Protein AF-A0A953RNF0-F1 (afdb_monomer)

Solvent-accessible surface area (backbone atoms only — not comparable to full-atom values): 3645 Å² total; per-residue (Å²): 136,85,76,56,66,64,60,54,50,33,48,52,49,24,53,51,32,45,50,54,30,55,56,42,66,73,36,70,64,34,76,77,32,64,70,62,35,50,49,40,50,50,56,26,52,50,33,43,49,58,32,52,55,49,45,74,72,33,67,62,50,48,64,75,73,109

Radius of gyration: 14.72 Å; Cα contacts (8 Å, |Δi|>4): 44; chains: 1; bounding box: 32×15×44 Å

Sequence (66 aa):
MTSCRECENLNRVFESKLTEYLAARSAVLYRINTQFAARRQVDMERAKNDMEEHMSTCSFAIQLRA

Mean predicted aligned error: 4.58 Å

pLDDT: mean 90.88, std 11.68, range [47.25, 98.5]

Secondary structure (DSSP, 8-state):
----HHHHHHHHHHHHHHHHHHHHHHSHHHHH-HHHHHHHHHHHHHHHHHHHHHHHH-HHHHHHH-

Nearest PDB structures (foldseek):
  5qsu-assembly3_B  TM=7.495E-01  e=2.871E+00  Homo sapiens

Foldseek 3Di:
DDDDVVLVVLVVQLVVLVVVLVVLVPDPCLVVPVVSNVVSVVSNVVSVVSNVVCLVPDPRSVVVVD

Structure (mmCIF, N/CA/C/O backbone):
data_AF-A0A953RNF0-F1
#
_entry.id   AF-A0A953RNF0-F1
#
loop_
_atom_site.group_PDB
_atom_site.id
_atom_site.type_symbol
_atom_site.label_atom_id
_atom_site.label_alt_id
_atom_site.label_comp_id
_atom_site.label_asym_id
_atom_site.label_entity_id
_atom_site.label_seq_id
_atom_site.pdbx_PDB_ins_code
_atom_site.Cartn_x
_atom_site.Cartn_y
_atom_site.Cartn_z
_atom_site.occupancy
_atom_site.B_iso_or_equiv
_atom_site.auth_seq_id
_atom_site.auth_comp_id
_atom_site.auth_asym_id
_atom_site.auth_atom_id
_atom_site.pdbx_PDB_model_num
ATOM 1 N N . MET A 1 1 ? 9.432 6.672 -26.163 1.00 47.25 1 MET A N 1
ATOM 2 C CA . MET A 1 1 ? 9.903 5.788 -25.078 1.00 47.25 1 MET A CA 1
ATOM 3 C C . MET A 1 1 ? 8.684 5.317 -24.316 1.00 47.25 1 MET A C 1
ATOM 5 O O . MET A 1 1 ? 8.001 6.140 -23.726 1.00 47.25 1 MET A O 1
ATOM 9 N N . THR A 1 2 ? 8.330 4.045 -24.450 1.00 59.12 2 THR A N 1
ATOM 10 C CA . THR A 1 2 ? 7.150 3.461 -23.801 1.00 59.12 2 THR A CA 1
ATOM 11 C C . THR A 1 2 ? 7.469 3.133 -22.349 1.00 59.12 2 THR A C 1
ATOM 13 O O . THR A 1 2 ? 8.479 2.486 -22.079 1.00 59.12 2 THR A O 1
ATOM 16 N N . SER A 1 3 ? 6.608 3.581 -21.442 1.00 75.94 3 SER A N 1
ATOM 17 C CA . SER A 1 3 ? 6.644 3.250 -20.023 1.00 75.94 3 SER A CA 1
ATOM 18 C C . SER A 1 3 ? 6.455 1.754 -19.771 1.00 75.94 3 SER A C 1
ATOM 20 O O . SER A 1 3 ? 5.806 1.045 -20.547 1.00 75.94 3 SER A O 1
ATOM 22 N N . CYS A 1 4 ? 7.033 1.257 -18.675 1.00 91.94 4 CYS A N 1
ATOM 23 C CA . CYS A 1 4 ? 6.755 -0.095 -18.204 1.00 91.94 4 CYS A CA 1
ATOM 24 C C . CYS A 1 4 ? 5.327 -0.154 -17.639 1.00 91.94 4 CYS A C 1
ATOM 26 O O . CYS A 1 4 ? 5.036 0.452 -16.608 1.00 91.94 4 CYS A O 1
ATOM 28 N N . ARG A 1 5 ? 4.436 -0.908 -18.295 1.00 91.94 5 ARG A N 1
ATOM 29 C CA . ARG A 1 5 ? 3.042 -1.089 -17.844 1.00 91.94 5 ARG A CA 1
ATOM 30 C C . ARG A 1 5 ? 2.940 -1.760 -16.477 1.00 91.94 5 ARG A C 1
ATOM 32 O O . ARG A 1 5 ? 1.993 -1.511 -15.741 1.00 91.94 5 ARG A O 1
ATOM 39 N N . GLU A 1 6 ? 3.898 -2.616 -16.142 1.00 93.06 6 GLU A N 1
ATOM 40 C CA . GLU A 1 6 ? 3.937 -3.279 -14.842 1.00 93.06 6 GLU A CA 1
ATOM 41 C C . GLU A 1 6 ? 4.301 -2.291 -13.727 1.00 93.06 6 GLU A C 1
ATOM 43 O O . GLU A 1 6 ? 3.603 -2.268 -12.718 1.00 93.06 6 GLU A O 1
ATOM 48 N N . CYS A 1 7 ? 5.255 -1.373 -13.957 1.00 91.88 7 CYS A N 1
ATOM 49 C CA . CYS A 1 7 ? 5.498 -0.243 -13.050 1.00 91.88 7 CYS A CA 1
ATOM 50 C C . CYS A 1 7 ? 4.222 0.573 -12.810 1.00 91.88 7 CYS A C 1
ATOM 52 O O . CYS A 1 7 ? 3.898 0.883 -11.669 1.00 91.88 7 CYS A O 1
ATOM 54 N N . GLU A 1 8 ? 3.492 0.926 -13.874 1.00 92.56 8 GLU A N 1
ATOM 55 C CA . GLU A 1 8 ? 2.254 1.708 -13.752 1.00 92.56 8 GLU A CA 1
ATOM 56 C C . GLU A 1 8 ? 1.185 0.965 -12.945 1.00 92.56 8 GLU A C 1
ATOM 58 O O . GLU A 1 8 ? 0.532 1.557 -12.084 1.00 92.56 8 GLU A O 1
ATOM 63 N N . ASN A 1 9 ? 1.013 -0.333 -13.200 1.00 96.19 9 ASN A N 1
ATOM 64 C CA . ASN A 1 9 ? 0.046 -1.153 -12.482 1.00 96.19 9 ASN A CA 1
ATOM 65 C C . ASN A 1 9 ? 0.421 -1.313 -11.005 1.00 96.19 9 ASN A C 1
ATOM 67 O O . 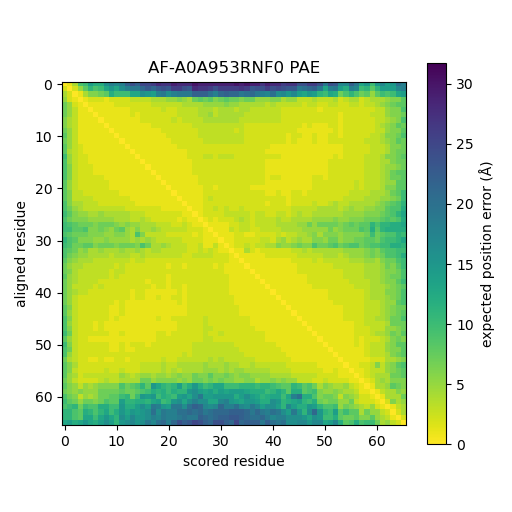ASN A 1 9 ? -0.434 -1.102 -10.148 1.00 96.19 9 ASN A O 1
ATOM 71 N N . LEU A 1 10 ? 1.679 -1.638 -10.697 1.00 96.12 10 LEU A N 1
ATOM 72 C CA . LEU A 1 10 ? 2.150 -1.795 -9.320 1.00 96.12 10 LEU A CA 1
ATOM 73 C C . LEU A 1 10 ? 2.065 -0.480 -8.545 1.00 96.12 10 LEU A C 1
ATOM 75 O O . LEU A 1 10 ? 1.589 -0.478 -7.412 1.00 96.12 10 LEU A O 1
ATOM 79 N N . ASN A 1 11 ? 2.407 0.646 -9.178 1.00 95.06 11 ASN A N 1
ATOM 80 C CA . ASN A 1 11 ? 2.251 1.960 -8.560 1.00 95.06 11 ASN A CA 1
ATOM 81 C C . ASN A 1 11 ? 0.779 2.269 -8.248 1.00 95.06 11 ASN A C 1
ATOM 83 O O . ASN A 1 11 ? 0.459 2.669 -7.133 1.00 95.06 11 ASN A O 1
ATOM 87 N N . ARG A 1 12 ? -0.148 2.000 -9.180 1.00 97.31 12 ARG A N 1
ATOM 88 C CA . ARG A 1 12 ? -1.595 2.170 -8.937 1.00 97.31 12 ARG A CA 1
ATOM 89 C C . ARG A 1 12 ? -2.109 1.281 -7.804 1.00 97.31 12 ARG A C 1
ATOM 91 O O . ARG A 1 12 ? -2.931 1.723 -7.001 1.00 97.31 12 ARG A O 1
ATOM 98 N N . VAL A 1 13 ? -1.651 0.029 -7.737 1.00 98.19 13 VAL A N 1
ATOM 99 C CA . VAL A 1 13 ? -2.016 -0.899 -6.654 1.00 98.19 13 VAL A CA 1
ATOM 100 C C . VAL A 1 13 ? -1.501 -0.374 -5.315 1.00 98.19 13 VAL A C 1
ATOM 102 O O . VAL A 1 13 ? -2.271 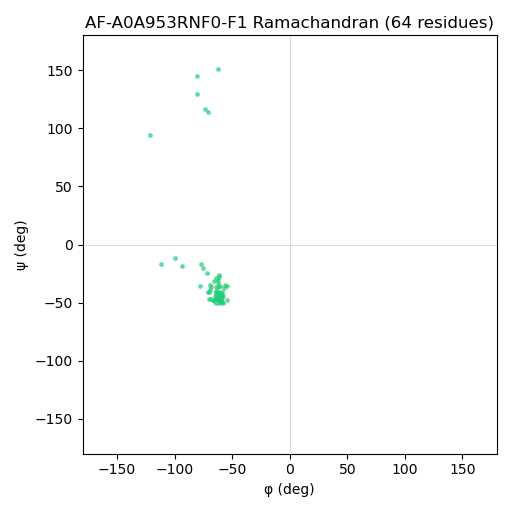-0.311 -4.355 1.00 98.19 13 VAL A O 1
ATOM 105 N N . PHE A 1 14 ? -0.243 0.063 -5.256 1.00 98.00 14 PHE A N 1
ATOM 106 C CA . PHE A 1 14 ? 0.338 0.656 -4.057 1.00 98.00 14 PHE A CA 1
ATOM 107 C C . PHE A 1 14 ? -0.410 1.923 -3.618 1.00 98.00 14 PHE A C 1
ATOM 109 O O . PHE A 1 14 ? -0.824 2.008 -2.464 1.00 98.00 14 PHE A O 1
ATOM 116 N N . GLU A 1 15 ? -0.675 2.866 -4.524 1.00 98.12 15 GLU A N 1
ATOM 117 C CA . GLU A 1 15 ? -1.430 4.095 -4.233 1.00 98.12 15 GLU A CA 1
ATOM 118 C C . GLU A 1 15 ? -2.840 3.801 -3.700 1.00 98.12 15 GLU A C 1
ATOM 120 O O . GLU A 1 15 ? -3.299 4.424 -2.733 1.00 98.12 15 GLU A O 1
ATOM 125 N N . SER A 1 16 ? -3.520 2.809 -4.283 1.00 98.38 16 SER A N 1
ATOM 126 C CA . SER A 1 16 ? -4.828 2.350 -3.813 1.00 98.38 16 SER A CA 1
ATOM 127 C C . SER A 1 16 ? -4.746 1.802 -2.384 1.00 98.38 16 SER A C 1
ATOM 129 O O . SER A 1 16 ? -5.521 2.223 -1.519 1.00 98.38 16 SER A O 1
ATOM 131 N N . LYS A 1 17 ? -3.773 0.929 -2.093 1.00 98.31 17 LYS A N 1
ATOM 132 C CA . LYS A 1 17 ? -3.591 0.350 -0.752 1.00 98.31 17 LYS A CA 1
ATOM 133 C C . LYS A 1 17 ? -3.114 1.353 0.285 1.00 98.31 17 LYS A C 1
ATOM 135 O O . LYS A 1 17 ? -3.583 1.307 1.422 1.00 98.31 17 LYS A O 1
ATOM 140 N N . LEU A 1 18 ? -2.274 2.306 -0.100 1.00 98.31 18 LEU A N 1
ATOM 141 C CA . LEU A 1 18 ? -1.881 3.421 0.750 1.00 98.31 18 LEU A CA 1
ATOM 142 C C . LEU A 1 18 ? -3.095 4.276 1.128 1.00 98.31 18 LEU A C 1
ATOM 144 O O . LEU A 1 18 ? -3.278 4.597 2.302 1.00 98.31 18 LEU A O 1
ATOM 148 N N . THR A 1 19 ? -3.958 4.591 0.162 1.00 98.12 19 THR A N 1
ATOM 149 C CA . THR A 1 19 ? -5.191 5.353 0.407 1.00 98.12 19 THR A CA 1
ATOM 150 C C . THR A 1 19 ? -6.123 4.613 1.368 1.00 98.12 19 THR A C 1
ATOM 152 O O . THR A 1 19 ? -6.577 5.195 2.356 1.00 98.12 19 THR A O 1
ATOM 155 N N . GLU A 1 20 ? -6.359 3.315 1.140 1.00 97.19 20 GLU A N 1
ATOM 156 C CA . GLU A 1 20 ? -7.149 2.469 2.047 1.00 97.19 20 GLU A CA 1
ATOM 157 C C . GLU A 1 20 ? -6.555 2.434 3.465 1.00 97.19 20 GLU A C 1
ATOM 159 O O . GLU A 1 20 ? -7.285 2.559 4.452 1.00 97.19 20 GLU A O 1
ATOM 164 N N . TYR A 1 21 ? -5.233 2.280 3.581 1.00 97.69 21 TYR A N 1
ATOM 165 C CA . TYR A 1 21 ? -4.525 2.257 4.857 1.00 97.69 21 TYR A CA 1
ATOM 166 C C . TYR A 1 21 ? -4.645 3.590 5.606 1.00 97.69 21 TYR A C 1
ATOM 168 O O . TYR A 1 2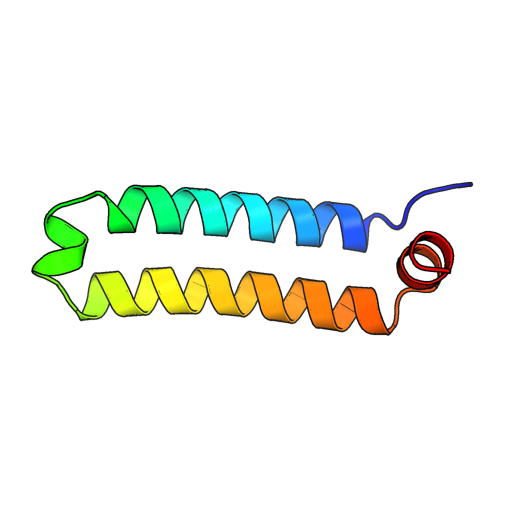1 ? -4.958 3.596 6.797 1.00 97.69 21 TYR A O 1
ATOM 176 N N . LEU A 1 22 ? -4.441 4.722 4.928 1.00 97.19 22 LEU A N 1
ATOM 177 C CA . LEU A 1 22 ? -4.548 6.052 5.532 1.00 97.19 22 LEU A CA 1
ATOM 178 C C . LEU A 1 22 ? -5.975 6.338 6.012 1.00 97.19 22 LEU A C 1
ATOM 180 O O . LEU A 1 22 ? -6.160 6.803 7.141 1.00 97.19 22 LEU A O 1
ATOM 184 N N . ALA A 1 23 ? -6.977 5.992 5.198 1.00 95.75 23 ALA A N 1
ATOM 185 C CA . ALA A 1 23 ? -8.380 6.088 5.581 1.00 95.75 23 ALA A CA 1
ATOM 186 C C . ALA A 1 23 ? -8.674 5.216 6.811 1.00 95.75 23 ALA A C 1
ATOM 188 O O . ALA A 1 23 ? -9.226 5.703 7.799 1.00 95.75 23 ALA A O 1
ATOM 189 N N . ALA A 1 24 ? -8.228 3.956 6.804 1.00 94.56 24 ALA A N 1
ATOM 190 C CA . ALA A 1 24 ? -8.385 3.055 7.938 1.00 94.56 24 ALA A CA 1
ATOM 191 C C . ALA A 1 24 ? -7.720 3.613 9.203 1.00 94.56 24 ALA A C 1
ATOM 193 O O . ALA A 1 24 ? -8.355 3.644 10.251 1.00 94.56 24 ALA A O 1
ATOM 194 N N . ARG A 1 25 ? -6.489 4.125 9.110 1.00 94.12 25 ARG A N 1
ATOM 195 C CA . ARG A 1 25 ? -5.725 4.671 10.242 1.00 94.12 25 ARG A CA 1
ATOM 196 C C . ARG A 1 25 ? -6.394 5.878 10.903 1.00 94.12 25 ARG A C 1
ATOM 198 O O . ARG A 1 25 ? -6.206 6.103 12.098 1.00 94.12 25 ARG A O 1
ATOM 205 N N . SER A 1 26 ? -7.179 6.640 10.142 1.00 93.69 26 SER A N 1
ATOM 206 C CA . SER A 1 26 ? -7.983 7.748 10.672 1.00 93.69 26 SER A CA 1
ATOM 207 C C . SER A 1 26 ? -9.237 7.288 11.433 1.00 93.69 26 SER A C 1
ATOM 209 O O . SER A 1 26 ? -9.759 8.029 12.265 1.00 93.69 26 SER A O 1
ATOM 211 N N . ALA A 1 27 ? -9.704 6.057 11.202 1.00 93.75 27 ALA A N 1
ATOM 212 C CA . ALA A 1 27 ? -10.915 5.527 11.811 1.00 93.75 27 ALA A CA 1
ATOM 213 C C . ALA A 1 27 ? -10.678 5.025 13.244 1.00 93.75 27 ALA A C 1
ATOM 215 O O . ALA A 1 27 ? -9.667 4.394 13.556 1.00 93.75 27 ALA A O 1
ATOM 216 N N . 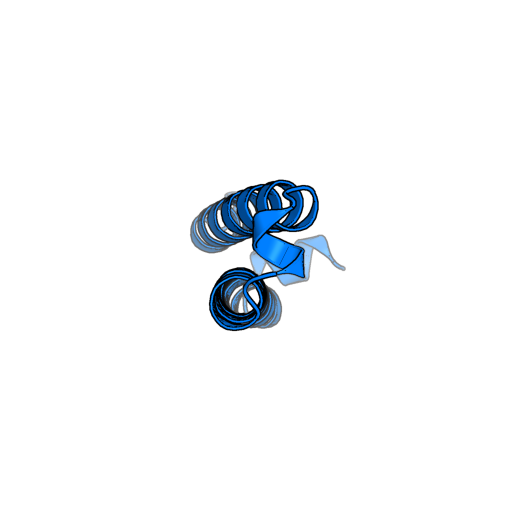VAL A 1 28 ? -11.679 5.202 14.113 1.00 93.25 28 VAL A N 1
ATOM 217 C CA . VAL A 1 28 ? -11.663 4.673 15.491 1.00 93.25 28 VAL A CA 1
ATOM 218 C C . VAL A 1 28 ? -11.458 3.154 15.505 1.00 93.25 28 VAL A C 1
ATOM 220 O O . VAL A 1 28 ? -10.713 2.647 16.343 1.00 93.25 28 VAL A O 1
ATOM 223 N N . LEU A 1 29 ? -12.045 2.438 14.534 1.00 90.12 29 LEU A N 1
ATOM 224 C CA . LEU A 1 29 ? -11.932 0.981 14.400 1.00 90.12 29 LEU A CA 1
ATOM 225 C C . LEU A 1 29 ? -10.474 0.504 14.346 1.00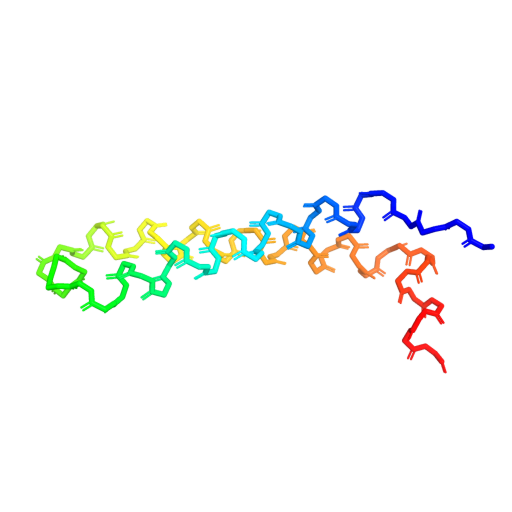 90.12 29 LEU A C 1
ATOM 227 O O . LEU A 1 29 ? -10.149 -0.534 14.912 1.00 90.12 29 LEU A O 1
ATOM 231 N N . TYR A 1 30 ?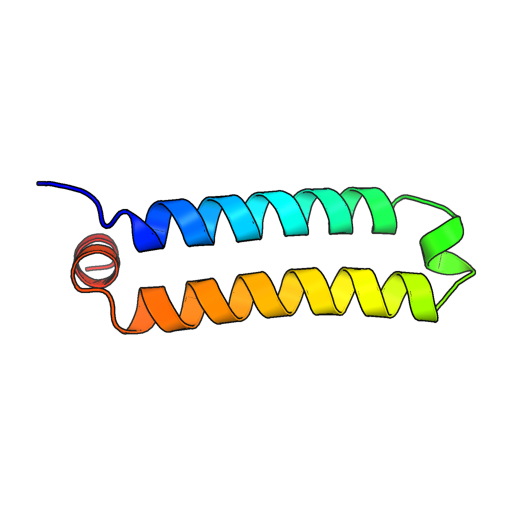 -9.588 1.276 13.719 1.00 92.62 30 TYR A N 1
ATOM 232 C CA . TYR A 1 30 ? -8.169 0.940 13.630 1.00 92.62 30 TYR A CA 1
ATOM 233 C C . TYR A 1 30 ? -7.475 0.958 14.994 1.00 92.62 30 TYR A C 1
ATOM 235 O O . TYR A 1 30 ? -6.566 0.171 15.231 1.00 92.62 30 TYR A O 1
ATOM 243 N N . ARG A 1 31 ? -7.920 1.807 15.926 1.00 90.19 31 ARG A N 1
ATOM 244 C CA . ARG A 1 31 ? -7.348 1.875 17.280 1.00 90.19 31 ARG A CA 1
ATOM 245 C C . ARG A 1 31 ? -7.831 0.739 18.176 1.00 90.19 31 ARG A C 1
ATOM 247 O O . ARG A 1 31 ? -7.070 0.259 19.006 1.00 90.19 31 ARG A O 1
ATOM 254 N N . ILE A 1 32 ? -9.089 0.332 18.021 1.00 95.44 32 ILE A N 1
ATOM 255 C CA . ILE A 1 32 ? -9.728 -0.649 18.913 1.00 95.44 32 ILE A CA 1
ATOM 256 C C . ILE A 1 32 ? -9.628 -2.090 18.400 1.00 95.44 32 ILE A C 1
ATOM 258 O O . ILE A 1 32 ? -9.806 -3.025 19.174 1.00 95.44 32 ILE A O 1
ATOM 262 N N . ASN A 1 33 ? -9.348 -2.289 17.109 1.00 96.25 33 ASN A N 1
ATOM 263 C CA . ASN A 1 33 ? -9.231 -3.607 16.497 1.00 96.25 33 ASN A CA 1
ATOM 264 C C . ASN A 1 33 ? -7.838 -3.789 15.883 1.00 96.25 33 ASN A C 1
ATOM 266 O O . ASN A 1 33 ? -7.581 -3.438 14.729 1.00 96.25 33 ASN A O 1
ATOM 270 N N . THR A 1 34 ? -6.945 -4.391 16.664 1.00 94.00 34 THR A N 1
ATOM 271 C CA . THR A 1 34 ? -5.549 -4.645 16.282 1.00 94.00 34 THR A CA 1
ATOM 272 C C . THR A 1 34 ? -5.427 -5.568 15.073 1.00 94.00 34 THR A C 1
ATOM 274 O O . THR A 1 34 ? -4.548 -5.370 14.241 1.00 94.00 34 THR A O 1
ATOM 277 N N . GLN A 1 35 ? -6.336 -6.533 14.910 1.00 97.00 35 GLN A N 1
ATOM 278 C CA . GLN A 1 35 ? -6.342 -7.422 13.749 1.00 97.00 35 GLN A CA 1
ATOM 279 C C . GLN A 1 35 ? -6.722 -6.671 12.465 1.00 97.00 35 GLN A C 1
ATOM 281 O O . GLN A 1 35 ? -6.162 -6.921 11.400 1.00 97.00 35 GLN A O 1
ATOM 286 N N . PHE A 1 36 ? -7.680 -5.743 12.543 1.00 95.25 36 PHE A N 1
ATOM 287 C CA . PHE A 1 36 ? -8.023 -4.861 11.428 1.00 95.25 36 PHE A CA 1
ATOM 288 C C . PHE A 1 36 ? -6.851 -3.941 11.068 1.00 95.25 36 PHE A C 1
ATOM 290 O O . PHE A 1 36 ? -6.503 -3.854 9.892 1.00 95.25 36 PHE A O 1
ATOM 297 N N . ALA A 1 37 ? -6.210 -3.327 12.065 1.00 95.75 37 ALA A N 1
ATOM 298 C CA . ALA A 1 37 ? -5.031 -2.491 11.854 1.00 95.75 37 ALA A CA 1
ATOM 299 C C . ALA A 1 37 ? -3.880 -3.263 11.192 1.00 95.75 37 ALA A C 1
ATOM 301 O O . ALA A 1 37 ? -3.358 -2.827 10.167 1.00 95.75 37 ALA A O 1
ATOM 302 N N . ALA A 1 38 ? -3.551 -4.445 11.723 1.00 97.25 38 ALA A N 1
ATOM 303 C CA . ALA A 1 38 ? -2.495 -5.299 11.194 1.00 97.25 38 ALA A CA 1
ATOM 304 C C . ALA A 1 38 ? -2.762 -5.708 9.741 1.00 97.25 38 ALA A C 1
ATOM 306 O O . ALA A 1 38 ? -1.868 -5.599 8.910 1.00 97.25 38 ALA A O 1
ATOM 307 N N . ARG A 1 39 ? -3.998 -6.107 9.403 1.00 97.19 39 ARG A N 1
ATOM 308 C CA . ARG A 1 39 ? -4.368 -6.442 8.016 1.00 97.19 39 ARG A CA 1
ATOM 309 C C . ARG A 1 39 ? -4.129 -5.273 7.064 1.00 97.19 39 ARG A C 1
ATOM 311 O O . ARG A 1 39 ? -3.440 -5.438 6.069 1.00 97.19 39 ARG A O 1
ATOM 318 N N . ARG A 1 40 ? -4.627 -4.078 7.402 1.00 97.12 40 ARG A N 1
ATOM 319 C CA . ARG A 1 40 ? -4.464 -2.884 6.553 1.00 97.12 40 ARG A CA 1
ATOM 320 C C . ARG A 1 40 ? -3.005 -2.483 6.374 1.00 97.12 40 ARG A C 1
ATOM 322 O O . ARG A 1 40 ? -2.632 -2.036 5.296 1.00 97.12 40 ARG A O 1
ATOM 329 N N . GLN A 1 41 ? -2.195 -2.642 7.416 1.00 97.12 41 GLN A N 1
ATOM 330 C CA . GLN A 1 41 ? -0.763 -2.386 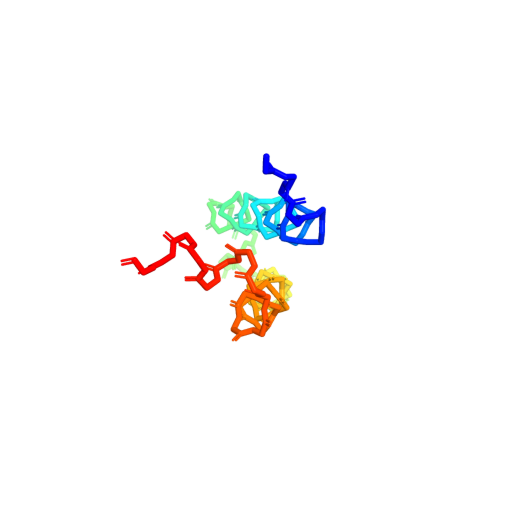7.337 1.00 97.12 41 GLN A CA 1
ATOM 331 C C . GLN A 1 41 ? -0.050 -3.414 6.449 1.00 97.12 41 GLN A C 1
ATOM 333 O O . GLN A 1 41 ? 0.719 -3.022 5.580 1.00 97.12 41 GLN A O 1
ATOM 338 N N . VAL A 1 42 ? -0.334 -4.708 6.627 1.00 98.19 42 VAL A N 1
ATOM 339 C CA . VAL A 1 42 ? 0.264 -5.786 5.822 1.00 98.19 42 VAL A CA 1
ATOM 340 C C . VAL A 1 42 ? -0.115 -5.664 4.345 1.00 98.19 42 VAL A C 1
ATOM 342 O O . VAL A 1 42 ? 0.753 -5.830 3.494 1.00 98.19 42 VAL A O 1
ATOM 345 N N . ASP A 1 43 ? -1.373 -5.341 4.032 1.00 98.31 43 ASP A N 1
ATOM 346 C CA . ASP A 1 43 ? -1.829 -5.158 2.648 1.00 98.31 43 ASP A CA 1
ATOM 347 C C . ASP A 1 43 ? -1.059 -4.029 1.941 1.00 98.31 43 ASP A C 1
ATOM 349 O O . ASP A 1 43 ? -0.674 -4.164 0.780 1.00 98.31 43 ASP A O 1
ATOM 353 N N . MET A 1 44 ? -0.817 -2.921 2.650 1.00 98.38 44 MET A N 1
ATOM 354 C CA . MET A 1 44 ? -0.060 -1.778 2.136 1.00 98.38 44 MET A CA 1
ATOM 355 C C . MET A 1 44 ? 1.429 -2.104 1.973 1.00 98.38 44 MET A C 1
ATOM 357 O O . MET A 1 44 ? 1.982 -1.846 0.906 1.00 98.38 44 MET A O 1
ATOM 361 N N . GLU A 1 45 ? 2.061 -2.723 2.976 1.00 98.50 45 GLU A N 1
ATOM 362 C CA . GLU A 1 45 ? 3.481 -3.107 2.903 1.00 98.50 45 GLU A CA 1
ATOM 363 C C . GLU A 1 45 ? 3.740 -4.153 1.816 1.00 98.50 45 GLU A C 1
ATOM 365 O O . GLU A 1 45 ? 4.747 -4.076 1.120 1.00 98.50 45 GLU A O 1
ATOM 370 N N . ARG A 1 46 ? 2.822 -5.105 1.603 1.00 98.44 46 ARG A N 1
ATOM 371 C CA . ARG A 1 46 ? 2.950 -6.064 0.499 1.00 98.44 46 ARG A CA 1
ATOM 372 C C . ARG A 1 46 ? 2.941 -5.351 -0.852 1.00 98.44 46 ARG A C 1
ATOM 374 O O . ARG A 1 46 ? 3.853 -5.556 -1.639 1.00 98.44 46 ARG A O 1
ATOM 381 N N . ALA A 1 47 ? 1.964 -4.471 -1.086 1.00 98.31 47 ALA A N 1
ATOM 382 C CA . ALA A 1 47 ? 1.884 -3.717 -2.337 1.00 98.31 47 ALA A CA 1
ATOM 383 C C . ALA A 1 47 ? 3.121 -2.829 -2.568 1.00 98.31 47 ALA A C 1
ATOM 385 O O . ALA A 1 47 ? 3.575 -2.678 -3.701 1.00 98.31 47 ALA A O 1
ATOM 386 N N . LYS A 1 48 ? 3.678 -2.263 -1.491 1.00 98.00 48 LYS A N 1
ATOM 387 C CA . LYS A 1 48 ? 4.928 -1.504 -1.535 1.00 98.00 48 LYS A CA 1
ATOM 388 C C . LYS A 1 48 ? 6.110 -2.388 -1.932 1.00 98.00 48 LYS A C 1
ATOM 390 O O . LYS A 1 48 ? 6.840 -2.025 -2.847 1.00 98.00 48 LYS A O 1
ATOM 395 N N . ASN A 1 49 ? 6.274 -3.535 -1.274 1.00 97.94 49 ASN A N 1
ATOM 396 C CA . ASN A 1 49 ? 7.370 -4.462 -1.550 1.00 97.94 49 ASN A CA 1
ATOM 397 C C . ASN A 1 49 ? 7.318 -4.976 -2.993 1.00 97.94 49 ASN A C 1
ATOM 399 O O . ASN A 1 49 ? 8.340 -4.940 -3.670 1.00 97.94 49 ASN A O 1
ATOM 403 N N . ASP A 1 50 ? 6.136 -5.362 -3.486 1.00 97.56 50 ASP A N 1
ATOM 404 C CA . ASP A 1 50 ? 5.952 -5.825 -4.869 1.00 97.56 50 ASP A CA 1
ATOM 405 C C . ASP A 1 50 ? 6.382 -4.738 -5.879 1.00 97.56 50 ASP A C 1
ATOM 407 O O . ASP A 1 50 ? 7.070 -5.008 -6.867 1.00 97.56 50 ASP A O 1
ATOM 411 N N . MET A 1 51 ? 6.016 -3.477 -5.615 1.00 96.00 51 MET A N 1
ATOM 412 C CA . MET A 1 51 ? 6.427 -2.336 -6.434 1.00 96.00 51 MET A CA 1
ATOM 413 C C . MET A 1 51 ? 7.941 -2.099 -6.372 1.00 96.00 51 MET A C 1
ATOM 415 O O . MET A 1 51 ? 8.577 -1.925 -7.411 1.00 96.00 51 MET A O 1
ATOM 419 N N . GLU A 1 52 ? 8.530 -2.076 -5.175 1.00 94.69 52 GLU A N 1
ATOM 420 C CA . GLU A 1 52 ? 9.964 -1.836 -4.980 1.00 94.69 52 GLU A CA 1
ATOM 421 C C . GLU A 1 52 ? 10.823 -2.941 -5.610 1.00 94.69 52 GLU A C 1
ATOM 423 O O . GLU A 1 52 ? 11.821 -2.633 -6.271 1.00 94.69 52 GLU A O 1
ATOM 428 N N . GLU A 1 53 ? 10.409 -4.204 -5.484 1.00 95.38 53 GLU A N 1
ATOM 429 C CA . GLU A 1 53 ? 11.059 -5.357 -6.110 1.00 95.38 53 GLU A CA 1
ATOM 430 C C . GLU A 1 53 ? 11.070 -5.216 -7.636 1.00 95.38 53 GLU A C 1
ATOM 432 O O . GLU A 1 53 ? 12.136 -5.281 -8.259 1.00 95.38 53 GLU A O 1
ATOM 437 N N . HIS A 1 54 ? 9.924 -4.910 -8.248 1.00 94.50 54 HIS A N 1
ATOM 438 C CA . HIS A 1 54 ? 9.863 -4.671 -9.688 1.00 94.50 54 HIS A CA 1
ATOM 439 C C . HIS A 1 54 ? 10.725 -3.472 -10.107 1.00 94.50 54 HIS A C 1
ATOM 441 O O . HIS A 1 54 ? 11.513 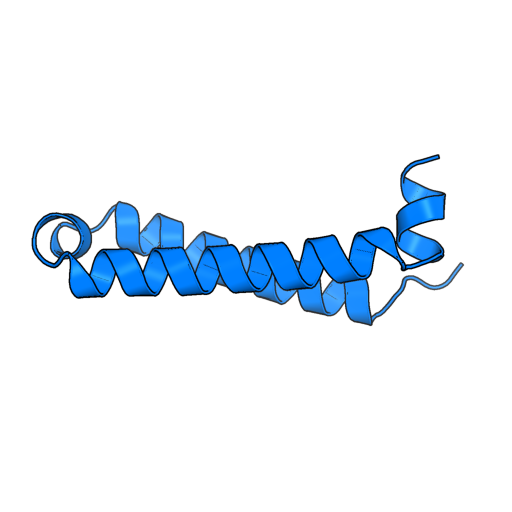-3.560 -11.049 1.00 94.50 54 HIS A O 1
ATOM 447 N N . MET A 1 55 ? 10.632 -2.343 -9.395 1.00 89.31 55 MET A N 1
ATOM 448 C CA . MET A 1 55 ? 11.421 -1.146 -9.705 1.00 89.31 55 MET A CA 1
ATOM 449 C C . MET A 1 55 ? 12.933 -1.380 -9.603 1.00 89.31 55 MET A C 1
ATOM 451 O O . MET A 1 55 ? 13.692 -0.674 -10.266 1.00 89.31 55 MET A O 1
ATOM 455 N N . SER A 1 56 ? 13.379 -2.340 -8.788 1.00 91.12 56 SER A N 1
ATOM 456 C CA . SER A 1 56 ? 14.799 -2.683 -8.651 1.00 91.12 56 SER A CA 1
ATOM 457 C C . SER A 1 56 ? 15.372 -3.417 -9.870 1.00 91.12 56 SER A C 1
ATOM 459 O O . SER A 1 56 ? 16.571 -3.330 -10.126 1.00 91.12 56 SER A O 1
ATOM 461 N N . THR A 1 57 ? 14.524 -4.098 -10.647 1.00 90.81 57 THR A N 1
ATOM 462 C CA . THR A 1 57 ? 14.928 -4.897 -11.818 1.00 90.81 57 THR A CA 1
ATOM 463 C C . THR A 1 57 ? 14.449 -4.305 -13.147 1.00 90.81 57 THR A C 1
ATOM 465 O O . THR A 1 57 ? 14.972 -4.644 -14.210 1.00 90.81 57 THR A O 1
ATOM 468 N N . CYS A 1 58 ? 13.481 -3.388 -13.115 1.00 91.88 58 CYS A N 1
ATOM 469 C CA . CYS A 1 58 ? 12.904 -2.786 -14.307 1.00 91.88 58 CYS A CA 1
ATOM 470 C C . CYS A 1 58 ? 13.857 -1.776 -14.962 1.00 91.88 58 CYS A C 1
ATOM 472 O O . CYS A 1 58 ? 14.128 -0.705 -14.414 1.00 91.88 58 CYS A O 1
ATOM 474 N N . SER A 1 59 ? 14.290 -2.058 -16.195 1.00 84.25 59 SER A N 1
ATOM 475 C CA . SER A 1 59 ? 15.168 -1.171 -16.976 1.00 84.25 59 SER A CA 1
ATOM 476 C C . SER A 1 59 ? 14.596 0.239 -17.156 1.00 84.25 59 SER A C 1
ATOM 478 O O . SER A 1 59 ? 15.345 1.211 -17.123 1.00 84.25 59 SER A O 1
ATOM 480 N N . PHE A 1 60 ? 13.271 0.368 -17.281 1.00 80.81 60 PHE A N 1
ATOM 481 C CA . PHE A 1 60 ? 12.598 1.662 -17.395 1.00 80.81 60 PHE A CA 1
ATOM 482 C C . PHE A 1 60 ? 12.638 2.455 -16.080 1.00 80.81 60 PHE A C 1
ATOM 484 O O . PHE A 1 60 ? 12.888 3.658 -16.089 1.00 80.81 60 PHE A O 1
ATOM 491 N N . ALA A 1 61 ? 12.436 1.789 -14.938 1.00 76.00 61 ALA A N 1
ATOM 492 C CA . ALA A 1 61 ? 12.526 2.431 -13.626 1.00 76.00 61 ALA A CA 1
ATOM 493 C C . ALA A 1 61 ? 13.969 2.835 -13.284 1.00 76.00 61 ALA A C 1
ATOM 495 O O . ALA A 1 61 ? 14.190 3.898 -12.709 1.00 76.00 61 ALA A O 1
ATOM 496 N N . ILE A 1 62 ? 14.948 2.014 -13.675 1.00 78.50 62 ILE A N 1
ATOM 497 C CA . ILE A 1 62 ? 16.377 2.299 -13.502 1.00 78.50 62 ILE A CA 1
ATOM 498 C C . ILE A 1 62 ? 16.789 3.516 -14.342 1.00 78.50 62 ILE A C 1
ATOM 500 O O . ILE A 1 62 ? 17.459 4.406 -13.828 1.00 78.50 62 ILE A O 1
ATOM 504 N N . GLN A 1 63 ? 16.337 3.605 -15.598 1.00 68.81 63 GLN A N 1
ATOM 505 C CA . GLN A 1 63 ? 16.613 4.750 -16.477 1.00 68.81 63 GLN A CA 1
ATOM 506 C C . GLN A 1 63 ? 15.998 6.067 -15.985 1.00 68.81 63 GLN A C 1
ATOM 508 O O . GLN A 1 63 ? 16.551 7.121 -16.263 1.00 68.81 63 GLN A O 1
ATOM 513 N N . LEU A 1 64 ? 14.876 6.026 -15.260 1.00 61.69 64 LEU A N 1
ATOM 514 C CA . LEU A 1 64 ? 14.258 7.219 -14.666 1.00 61.69 64 LEU A CA 1
ATOM 515 C C . LEU A 1 64 ? 14.968 7.719 -13.398 1.00 61.69 64 LEU A C 1
ATOM 517 O O . LEU A 1 64 ? 14.704 8.837 -12.961 1.00 61.69 64 LEU A O 1
ATOM 521 N N . ARG A 1 65 ? 15.807 6.886 -12.770 1.00 59.53 65 ARG A N 1
ATOM 522 C CA . ARG A 1 65 ? 16.535 7.210 -11.531 1.00 59.53 65 ARG A CA 1
ATOM 523 C C . ARG A 1 65 ? 17.993 7.632 -11.768 1.00 59.53 65 ARG A C 1
ATOM 525 O O . ARG A 1 65 ? 18.622 8.078 -10.810 1.00 59.53 65 ARG A O 1
ATOM 532 N N . ALA A 1 66 ? 18.516 7.442 -12.981 1.00 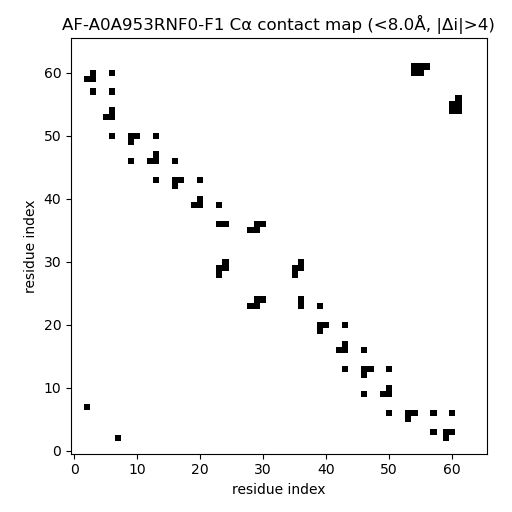52.59 66 ALA A N 1
ATOM 533 C CA . ALA A 1 66 ? 19.871 7.812 -13.401 1.00 52.59 66 ALA A CA 1
ATOM 534 C C . ALA A 1 66 ? 19.900 9.226 -13.993 1.00 52.59 66 ALA A C 1
ATOM 536 O O . ALA A 1 66 ? 20.899 9.934 -13.739 1.00 52.59 66 ALA A O 1
#